Protein AF-A0A9D8MFH9-F1 (afdb_monomer_lite)

Structure (mmCIF, N/CA/C/O backbone):
data_AF-A0A9D8MFH9-F1
#
_entry.id   AF-A0A9D8MFH9-F1
#
loop_
_atom_site.group_PDB
_atom_site.id
_atom_site.type_symbol
_atom_site.label_atom_id
_atom_site.label_alt_id
_atom_site.label_comp_id
_atom_site.label_asym_id
_atom_site.label_entity_id
_atom_site.label_seq_id
_atom_site.pdbx_PDB_ins_code
_atom_site.Cartn_x
_atom_site.Cartn_y
_atom_site.Cartn_z
_atom_site.occupancy
_atom_site.B_iso_or_equiv
_atom_site.auth_seq_id
_atom_site.auth_comp_id
_atom_site.auth_asym_id
_atom_site.auth_atom_id
_atom_site.pdbx_PDB_model_num
ATOM 1 N N . LEU A 1 1 ? -13.644 -19.810 8.654 1.00 79.75 1 LEU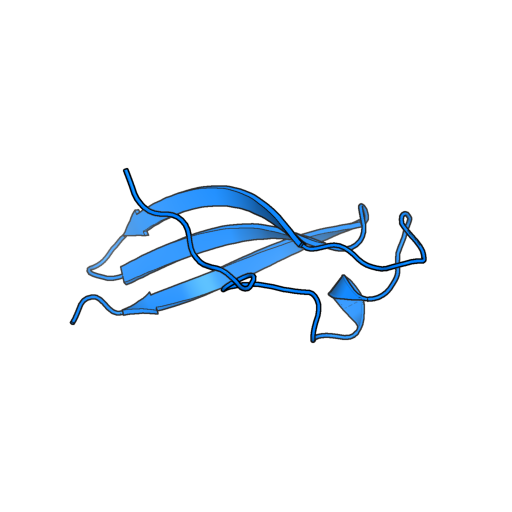 A N 1
ATOM 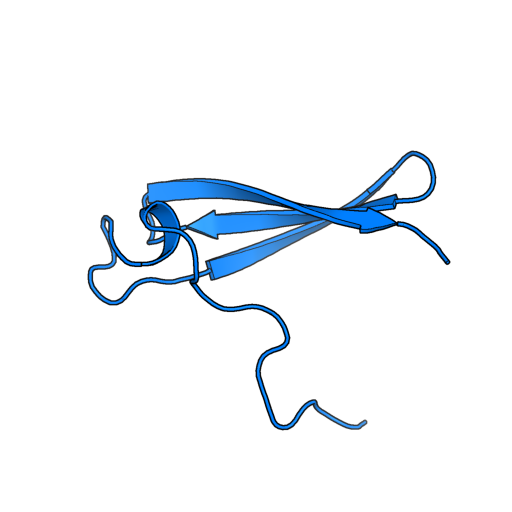2 C CA . LEU A 1 1 ? -12.586 -18.779 8.653 1.00 79.75 1 LEU A CA 1
ATOM 3 C C . LEU A 1 1 ? -12.312 -18.539 7.187 1.00 79.75 1 LEU A C 1
ATOM 5 O O . LEU A 1 1 ? -11.649 -19.367 6.577 1.00 79.75 1 LEU A O 1
ATOM 9 N N . ASP A 1 2 ? -12.942 -17.518 6.620 1.00 92.12 2 ASP A N 1
ATOM 10 C CA . ASP A 1 2 ? -12.935 -17.321 5.171 1.00 92.12 2 ASP A CA 1
ATOM 11 C C . ASP A 1 2 ? -11.791 -16.390 4.778 1.00 92.12 2 ASP A C 1
ATOM 13 O O . ASP A 1 2 ? -11.311 -15.588 5.586 1.00 92.12 2 ASP A O 1
ATOM 17 N N . ARG A 1 3 ? -11.317 -16.538 3.544 1.00 95.94 3 ARG A N 1
ATOM 18 C CA . ARG A 1 3 ? -10.199 -15.781 2.990 1.00 95.94 3 ARG A CA 1
ATOM 19 C C . ARG A 1 3 ? -10.679 -15.045 1.748 1.00 95.94 3 ARG A C 1
ATOM 21 O O . ARG A 1 3 ? -11.542 -15.550 1.044 1.00 95.94 3 ARG A O 1
ATOM 28 N N . LEU A 1 4 ? -10.116 -13.868 1.493 1.00 97.00 4 LEU A N 1
ATOM 29 C CA . LEU A 1 4 ? -10.306 -13.204 0.207 1.00 97.00 4 LEU A CA 1
ATOM 30 C C . LEU A 1 4 ? -9.669 -14.050 -0.903 1.00 97.00 4 LEU A C 1
ATOM 32 O O . LEU A 1 4 ? -8.556 -14.549 -0.716 1.00 97.00 4 LEU A O 1
ATOM 36 N N . ASP A 1 5 ? -10.362 -14.175 -2.035 1.00 97.88 5 ASP A N 1
ATOM 37 C CA . ASP A 1 5 ? -9.833 -14.834 -3.236 1.00 97.88 5 ASP A CA 1
ATOM 38 C C . ASP A 1 5 ? -8.697 -14.014 -3.871 1.00 97.88 5 ASP A C 1
ATOM 40 O O . ASP A 1 5 ? -7.718 -14.572 -4.364 1.00 97.88 5 ASP A O 1
ATOM 44 N N . ASP A 1 6 ? -8.795 -12.684 -3.770 1.00 97.56 6 ASP A N 1
ATOM 45 C CA . ASP A 1 6 ? -7.853 -11.714 -4.328 1.00 97.56 6 ASP A CA 1
ATOM 46 C C . ASP A 1 6 ? -7.173 -10.863 -3.239 1.00 97.56 6 ASP A C 1
ATOM 48 O O . ASP A 1 6 ? -7.750 -10.612 -2.172 1.00 97.56 6 ASP A O 1
ATOM 52 N N . PRO A 1 7 ? -5.952 -10.351 -3.490 1.00 97.69 7 PRO A N 1
ATOM 53 C CA . PRO A 1 7 ? -5.310 -9.412 -2.581 1.00 97.69 7 PRO A CA 1
ATOM 54 C C . PRO A 1 7 ? -6.094 -8.095 -2.519 1.00 97.69 7 PRO A C 1
ATOM 56 O O . PRO A 1 7 ? -6.389 -7.480 -3.541 1.00 97.69 7 PRO A O 1
ATOM 59 N N . PHE A 1 8 ? -6.359 -7.605 -1.307 1.00 97.31 8 PHE A N 1
ATOM 60 C CA . PHE A 1 8 ? -6.968 -6.282 -1.111 1.00 97.31 8 PHE A CA 1
ATOM 61 C C . PHE A 1 8 ? -5.965 -5.123 -1.263 1.00 97.31 8 PHE A C 1
ATOM 63 O O . PHE A 1 8 ? -6.370 -3.963 -1.285 1.00 97.31 8 PHE A O 1
ATOM 70 N N . PHE A 1 9 ? -4.664 -5.426 -1.312 1.00 98.25 9 PHE A N 1
ATOM 71 C CA . PHE A 1 9 ? -3.574 -4.457 -1.398 1.00 98.25 9 PHE A CA 1
ATOM 72 C C . PHE A 1 9 ? -2.419 -5.062 -2.208 1.00 98.25 9 PHE A C 1
ATOM 74 O O . PHE A 1 9 ? -1.997 -6.185 -1.928 1.00 98.25 9 PHE A O 1
ATOM 81 N N . LYS A 1 10 ? -1.947 -4.353 -3.237 1.00 98.38 10 LYS A N 1
ATOM 82 C CA . LYS A 1 10 ? -0.921 -4.807 -4.192 1.00 98.38 10 LYS A CA 1
ATOM 83 C C . LYS A 1 10 ? -0.115 -3.607 -4.719 1.00 98.38 10 LYS A C 1
ATOM 85 O O . LYS A 1 10 ? -0.613 -2.492 -4.597 1.00 98.38 10 LYS A O 1
ATOM 90 N N . PRO A 1 11 ? 1.068 -3.809 -5.329 1.00 98.44 11 PRO A N 1
ATOM 91 C CA . PRO A 1 11 ? 1.845 -2.717 -5.916 1.00 98.44 11 PRO A CA 1
ATOM 92 C C . PRO A 1 11 ? 1.087 -1.994 -7.040 1.00 98.44 11 PRO A C 1
ATOM 94 O O . PRO A 1 11 ? 0.675 -2.616 -8.023 1.00 98.44 11 PRO A O 1
ATOM 97 N N . GLU A 1 12 ? 0.953 -0.677 -6.932 1.00 98.19 12 GLU A N 1
ATOM 98 C CA . GLU A 1 12 ? 0.311 0.199 -7.917 1.00 98.19 12 GLU A CA 1
ATOM 99 C C . GLU A 1 12 ? 1.143 1.450 -8.219 1.00 98.19 12 GLU A C 1
ATOM 101 O O . GLU A 1 12 ? 1.247 1.839 -9.387 1.00 98.19 12 GLU A O 1
ATOM 106 N N . ALA A 1 13 ? 1.781 2.052 -7.216 1.00 97.88 13 ALA A N 1
ATOM 107 C CA . ALA A 1 13 ? 2.672 3.191 -7.403 1.00 97.88 13 ALA A CA 1
ATOM 108 C C . ALA A 1 13 ? 4.064 2.751 -7.885 1.00 97.88 13 ALA A C 1
ATOM 110 O O . ALA A 1 13 ? 4.516 1.636 -7.618 1.00 97.88 13 ALA A O 1
ATOM 111 N N . ASP A 1 14 ? 4.782 3.634 -8.583 1.00 98.12 14 ASP A N 1
ATOM 112 C CA . ASP A 1 14 ? 6.085 3.291 -9.176 1.00 98.12 14 ASP A CA 1
ATOM 113 C C . ASP A 1 14 ? 7.119 2.851 -8.128 1.00 98.12 14 ASP A C 1
ATOM 115 O O . ASP A 1 14 ? 7.874 1.910 -8.365 1.00 98.12 14 ASP A O 1
ATOM 119 N N . PHE A 1 15 ? 7.093 3.455 -6.934 1.00 97.44 15 PHE A N 1
ATOM 120 C CA . PHE A 1 15 ? 7.982 3.098 -5.821 1.00 97.44 15 PHE A CA 1
ATOM 121 C C . PHE A 1 15 ? 7.660 1.737 -5.170 1.00 97.44 15 PHE A C 1
ATOM 123 O O . PHE A 1 15 ? 8.457 1.231 -4.386 1.00 97.44 15 PHE A O 1
ATOM 130 N N . GLU A 1 16 ? 6.505 1.139 -5.473 1.00 98.50 16 GLU A N 1
ATOM 131 C CA . GLU A 1 16 ? 6.107 -0.197 -5.003 1.00 98.50 16 GLU A CA 1
ATOM 132 C C . GLU A 1 16 ? 6.450 -1.280 -6.029 1.00 98.50 16 GLU A C 1
ATOM 134 O O . GLU A 1 16 ? 6.617 -2.446 -5.671 1.00 98.50 16 GLU A O 1
ATOM 139 N N . LYS A 1 17 ? 6.535 -0.905 -7.313 1.00 98.19 17 LYS A N 1
ATOM 140 C CA . LYS A 1 17 ? 6.701 -1.823 -8.449 1.00 98.19 17 LYS A CA 1
ATOM 141 C C . LYS A 1 17 ? 8.143 -2.244 -8.697 1.00 98.19 17 LYS A C 1
ATOM 143 O O . LYS A 1 17 ? 8.355 -3.284 -9.307 1.00 98.19 17 LYS A O 1
ATOM 148 N N . SER A 1 18 ? 9.121 -1.453 -8.267 1.00 96.88 18 SER A N 1
ATOM 149 C CA . SER A 1 18 ? 10.534 -1.809 -8.393 1.00 96.88 18 SER A CA 1
ATOM 150 C C . SER A 1 18 ? 11.388 -1.059 -7.376 1.00 96.88 18 SER A C 1
ATOM 152 O O . SER A 1 18 ? 11.130 0.096 -7.046 1.00 96.88 18 SER A O 1
ATOM 154 N N . GLY A 1 19 ? 12.441 -1.726 -6.922 1.00 95.69 19 GLY A N 1
ATOM 155 C CA . GLY A 1 19 ? 13.402 -1.254 -5.930 1.00 95.69 19 GLY A CA 1
ATOM 156 C C . GLY A 1 19 ? 14.512 -2.291 -5.793 1.00 95.69 19 GLY A C 1
ATOM 157 O O . GLY A 1 19 ? 14.928 -2.880 -6.793 1.00 95.69 19 GLY A O 1
ATOM 158 N N . GLN A 1 20 ? 14.947 -2.575 -4.567 1.00 96.94 20 GLN A N 1
ATOM 159 C CA . GLN A 1 20 ? 15.815 -3.722 -4.288 1.00 96.94 20 GLN A CA 1
ATOM 160 C C . GLN A 1 20 ? 15.142 -5.047 -4.681 1.00 96.94 20 GLN A C 1
ATOM 162 O O . GLN A 1 20 ? 15.834 -5.962 -5.126 1.00 96.94 20 GLN A O 1
ATOM 167 N N . TYR A 1 21 ? 13.811 -5.136 -4.577 1.00 95.00 21 TYR A N 1
ATOM 168 C CA . TYR A 1 21 ? 13.022 -6.225 -5.150 1.00 95.00 21 TYR A CA 1
ATOM 169 C C . TYR A 1 21 ? 12.453 -5.817 -6.526 1.00 95.00 21 TYR A C 1
ATOM 171 O O . TYR A 1 21 ? 11.476 -5.062 -6.584 1.00 95.00 21 TYR A O 1
ATOM 179 N N . PRO A 1 22 ? 13.019 -6.294 -7.657 1.00 93.94 22 PRO A N 1
ATOM 180 C CA . PRO A 1 22 ? 12.692 -5.757 -8.984 1.00 93.94 22 PRO A CA 1
ATOM 181 C C . PRO A 1 22 ? 11.288 -6.097 -9.494 1.00 93.94 22 PRO A C 1
ATOM 183 O O . PRO A 1 22 ? 10.797 -5.441 -10.404 1.00 93.94 22 PRO A O 1
ATOM 186 N N . ALA A 1 23 ? 10.646 -7.133 -8.945 1.00 97.06 23 ALA A N 1
ATOM 187 C CA . ALA A 1 23 ? 9.295 -7.533 -9.345 1.00 97.06 23 ALA A CA 1
ATOM 188 C C . ALA A 1 23 ? 8.189 -6.743 -8.617 1.00 97.06 23 ALA A C 1
ATOM 190 O O . ALA A 1 23 ? 7.009 -6.930 -8.915 1.00 97.06 23 ALA A O 1
ATOM 191 N N . GLY A 1 24 ? 8.573 -5.870 -7.679 1.00 97.25 24 GLY A N 1
ATOM 192 C CA . GLY A 1 24 ? 7.657 -5.062 -6.887 1.00 97.25 24 GLY A CA 1
ATOM 193 C C . GLY A 1 24 ? 7.018 -5.829 -5.737 1.00 97.25 24 GLY A C 1
ATOM 194 O O . GLY A 1 24 ? 6.708 -7.014 -5.836 1.00 97.25 24 GLY A O 1
ATOM 195 N N . THR A 1 25 ? 6.839 -5.157 -4.605 1.00 98.19 25 THR A N 1
ATOM 196 C CA . THR A 1 25 ? 6.161 -5.734 -3.442 1.00 98.19 25 THR A CA 1
ATOM 197 C C . THR A 1 25 ? 5.572 -4.643 -2.560 1.00 98.19 25 THR A C 1
ATOM 199 O O . THR A 1 25 ? 6.128 -3.547 -2.454 1.00 98.19 25 THR A O 1
ATOM 202 N N . VAL A 1 26 ? 4.454 -4.975 -1.915 1.00 98.50 26 VAL A N 1
ATOM 203 C CA . VAL A 1 26 ? 3.921 -4.254 -0.759 1.00 98.50 26 VAL A CA 1
ATOM 204 C C . VAL A 1 26 ? 3.903 -5.227 0.417 1.00 98.50 26 VAL A C 1
ATOM 206 O O . VAL A 1 26 ? 3.139 -6.191 0.434 1.00 98.50 26 VAL A O 1
ATOM 209 N N . PHE A 1 27 ? 4.783 -5.011 1.39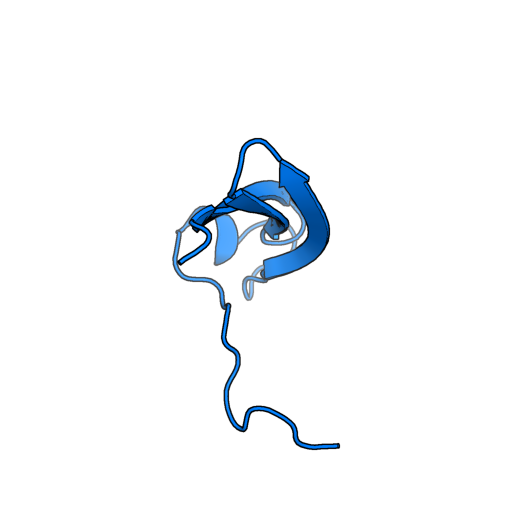0 1.00 98.56 27 PHE A N 1
ATOM 210 C CA . PHE A 1 27 ? 4.934 -5.893 2.545 1.00 98.56 27 PHE A CA 1
ATOM 211 C C . PHE A 1 27 ? 4.345 -5.236 3.792 1.00 98.56 27 PHE A C 1
ATOM 213 O O . PHE A 1 27 ? 4.931 -4.326 4.372 1.00 98.56 27 PHE A O 1
ATOM 220 N N . ILE A 1 28 ? 3.140 -5.656 4.166 1.00 98.38 28 ILE A N 1
ATOM 221 C CA . ILE A 1 28 ? 2.360 -5.053 5.252 1.00 98.38 28 ILE A CA 1
ATOM 222 C C . ILE A 1 28 ? 2.900 -5.507 6.613 1.00 98.38 28 ILE A C 1
ATOM 224 O O . ILE A 1 28 ? 2.920 -6.705 6.886 1.00 98.38 28 ILE A O 1
ATOM 228 N N . GLU A 1 29 ? 3.256 -4.559 7.489 1.00 98.56 29 GLU A N 1
ATOM 229 C CA . GLU A 1 29 ? 3.890 -4.876 8.783 1.00 98.56 29 GLU A CA 1
ATOM 230 C C . GLU A 1 29 ? 3.350 -4.056 9.972 1.00 98.56 29 GLU A C 1
ATOM 232 O O . GLU A 1 29 ? 3.386 -4.522 11.109 1.00 98.56 29 GLU A O 1
ATOM 237 N N . GLY A 1 30 ? 2.779 -2.867 9.740 1.00 98.56 30 GLY A N 1
ATOM 238 C CA . GLY A 1 30 ? 2.213 -2.028 10.802 1.00 98.56 30 GLY A CA 1
ATOM 239 C C . GLY A 1 30 ? 0.751 -1.666 10.558 1.00 98.56 30 GLY A C 1
ATOM 240 O O . GLY A 1 30 ? 0.420 -1.122 9.511 1.00 98.56 30 GLY A O 1
ATOM 241 N N . LEU A 1 31 ? -0.127 -1.891 11.540 1.00 98.50 31 LEU A N 1
ATOM 242 C CA . LEU A 1 31 ? -1.517 -1.425 11.510 1.00 98.50 31 LEU A CA 1
ATOM 243 C C . LEU A 1 31 ? -1.862 -0.699 12.811 1.00 98.50 31 LEU A C 1
ATOM 245 O O . LEU A 1 31 ? -1.833 -1.297 13.886 1.00 98.50 31 LEU A O 1
ATOM 249 N N . VAL A 1 32 ? -2.208 0.586 12.712 1.00 98.19 32 VAL A N 1
ATOM 250 C CA . VAL A 1 32 ? -2.475 1.441 13.877 1.00 98.19 32 VAL A CA 1
ATOM 251 C C . VAL A 1 32 ? -3.847 2.112 13.757 1.00 98.19 32 VAL A C 1
ATOM 253 O O . VAL A 1 32 ? -4.089 2.826 12.777 1.00 98.19 32 VAL A O 1
ATOM 256 N N . PRO A 1 33 ? -4.745 1.950 14.748 1.00 97.56 33 PRO A N 1
ATOM 257 C CA . PRO A 1 33 ? -5.928 2.787 14.870 1.00 97.56 33 PRO A CA 1
ATOM 258 C C . PRO A 1 33 ? -5.528 4.135 15.481 1.00 97.56 33 PRO A C 1
ATOM 260 O O . PRO A 1 33 ? -5.068 4.209 16.620 1.00 97.56 33 PRO A O 1
ATOM 263 N N . TYR A 1 34 ? -5.700 5.225 14.735 1.00 97.31 34 TYR A N 1
ATOM 264 C CA . TYR A 1 34 ? -5.352 6.568 15.194 1.00 97.31 34 TYR A CA 1
ATOM 265 C C . TYR A 1 34 ? -6.357 7.601 14.682 1.00 97.31 34 TYR A C 1
ATOM 267 O O . TYR A 1 34 ? -6.663 7.654 13.494 1.00 97.31 34 TYR A O 1
ATOM 275 N N . LYS A 1 35 ? -6.891 8.434 15.588 1.00 96.38 35 LYS A N 1
ATOM 276 C CA . LYS A 1 35 ? -7.828 9.534 15.269 1.00 96.38 35 LYS A CA 1
ATOM 277 C C . LYS A 1 35 ? -9.004 9.125 14.359 1.00 96.38 35 LYS A C 1
ATOM 279 O O . LYS A 1 35 ? -9.327 9.827 13.404 1.00 96.38 35 LYS A O 1
ATOM 284 N N . GLY A 1 36 ? -9.637 7.984 14.642 1.00 96.25 36 GLY A N 1
ATOM 285 C CA . GLY A 1 36 ? -10.788 7.502 13.865 1.00 96.25 36 GLY A CA 1
ATOM 286 C C . GLY A 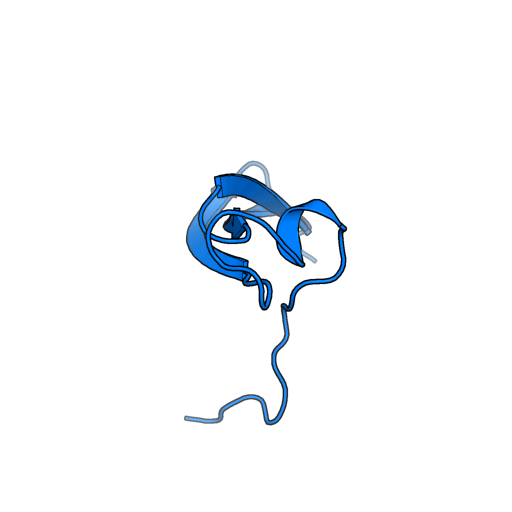1 36 ? -10.431 6.984 12.466 1.00 96.25 36 GLY A C 1
ATOM 287 O O . GLY A 1 36 ? -11.293 6.915 11.593 1.00 96.25 36 GLY A O 1
ATOM 288 N N . LYS A 1 37 ? -9.170 6.615 12.227 1.00 98.00 37 LYS A N 1
ATOM 289 C CA . LYS A 1 37 ? -8.703 6.023 10.970 1.00 98.00 37 LYS A CA 1
ATOM 290 C C . LYS A 1 37 ? -7.769 4.851 11.243 1.00 98.00 37 LYS A C 1
ATOM 292 O O . LYS A 1 37 ? -7.127 4.791 12.290 1.00 98.00 37 LYS A O 1
ATOM 297 N N . TRP A 1 38 ? -7.662 3.959 10.270 1.00 98.06 38 TRP A N 1
ATOM 298 C CA . TRP A 1 38 ? -6.637 2.927 10.215 1.00 98.06 38 TRP A CA 1
ATOM 299 C C . TRP A 1 38 ? -5.476 3.400 9.353 1.00 98.06 38 TRP A C 1
ATOM 301 O O . TRP A 1 38 ? -5.684 3.804 8.209 1.00 98.06 38 TRP A O 1
ATOM 311 N N . TYR A 1 39 ? -4.269 3.322 9.905 1.00 98.50 39 TYR A N 1
ATOM 312 C CA . TYR A 1 39 ? -3.014 3.582 9.212 1.00 98.50 39 TYR A CA 1
ATOM 313 C C . TYR A 1 39 ? -2.290 2.255 9.002 1.00 98.50 39 TYR A C 1
ATOM 315 O O . TYR A 1 39 ? -1.920 1.599 9.976 1.00 98.50 39 TYR A O 1
ATOM 323 N N . LEU A 1 40 ? -2.119 1.864 7.741 1.00 98.69 40 LEU A N 1
ATOM 324 C CA . LEU A 1 40 ? -1.414 0.656 7.332 1.00 98.69 40 LEU A CA 1
ATOM 325 C C . LEU A 1 40 ? -0.033 1.042 6.799 1.00 98.69 40 LEU A C 1
ATOM 327 O O . LEU A 1 40 ? 0.059 1.624 5.721 1.00 98.69 40 LEU A O 1
ATOM 331 N N . TYR A 1 41 ? 1.015 0.744 7.557 1.00 98.81 41 TYR A N 1
ATOM 332 C CA . TYR A 1 41 ? 2.410 0.950 7.179 1.00 98.81 41 TYR A CA 1
ATOM 333 C C . TYR A 1 41 ? 2.973 -0.319 6.537 1.00 98.81 41 TYR A C 1
ATOM 335 O O . TYR A 1 41 ? 2.799 -1.424 7.064 1.00 98.81 41 TYR A O 1
ATOM 343 N N . TYR A 1 42 ? 3.642 -0.157 5.400 1.00 98.81 42 TYR A N 1
ATOM 344 C CA . TYR A 1 42 ? 4.156 -1.267 4.603 1.00 98.81 42 TYR A CA 1
ATOM 345 C C . TYR A 1 42 ? 5.490 -0.924 3.934 1.00 98.81 42 TYR A C 1
ATOM 347 O O . TYR A 1 42 ? 5.772 0.235 3.617 1.00 98.81 42 TYR A O 1
ATOM 355 N N . GLY A 1 43 ? 6.308 -1.952 3.723 1.00 98.75 43 GLY A N 1
ATOM 356 C CA . GLY A 1 43 ? 7.515 -1.890 2.910 1.00 98.75 43 GLY A CA 1
ATOM 357 C C . GLY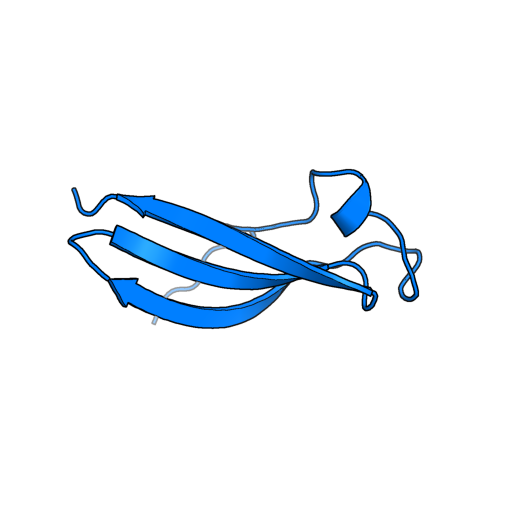 A 1 43 ? 7.180 -1.887 1.418 1.00 98.75 43 GLY A C 1
ATOM 358 O O . GLY A 1 43 ? 6.273 -2.597 0.987 1.00 98.75 43 GLY A O 1
ATOM 359 N N . CYS A 1 44 ? 7.914 -1.102 0.633 1.00 98.62 44 CYS A N 1
ATOM 360 C CA . CYS A 1 44 ? 7.742 -0.968 -0.815 1.00 98.62 44 CYS A CA 1
ATOM 361 C C . CYS A 1 44 ? 9.008 -1.436 -1.527 1.00 98.62 44 CYS A C 1
ATOM 363 O O . CYS A 1 44 ? 10.069 -0.842 -1.309 1.00 98.62 44 CYS A O 1
ATOM 365 N N . ALA A 1 45 ? 8.895 -2.476 -2.356 1.00 97.88 45 ALA A N 1
ATOM 366 C CA . ALA A 1 45 ? 9.984 -3.019 -3.177 1.00 97.88 45 ALA A CA 1
ATOM 367 C C . ALA A 1 45 ? 11.332 -3.200 -2.437 1.00 97.88 45 ALA A C 1
ATOM 369 O O . ALA A 1 45 ? 12.397 -2.988 -3.020 1.00 97.88 45 ALA A O 1
ATOM 370 N N . ASP A 1 46 ? 11.288 -3.561 -1.150 1.00 97.81 46 ASP A N 1
ATOM 371 C CA . ASP A 1 46 ? 12.444 -3.666 -0.246 1.00 97.81 46 ASP A CA 1
ATOM 372 C C . ASP A 1 46 ? 13.317 -2.396 -0.205 1.00 97.81 46 ASP A C 1
ATOM 374 O O . ASP A 1 46 ? 14.543 -2.455 -0.159 1.00 97.81 46 ASP A O 1
ATOM 378 N N . SER A 1 47 ? 12.708 -1.211 -0.296 1.00 96.81 47 SER A N 1
ATOM 379 C CA . SER A 1 47 ? 13.449 0.058 -0.412 1.00 96.81 47 SER A CA 1
ATOM 380 C C . SER A 1 47 ? 12.844 1.231 0.352 1.00 96.81 47 SER A C 1
ATOM 382 O O . SER A 1 47 ? 13.587 2.096 0.813 1.00 96.81 47 SER A O 1
ATOM 384 N N . PHE A 1 48 ? 11.521 1.275 0.521 1.00 97.88 48 PHE A N 1
ATOM 385 C CA . PHE A 1 48 ? 10.843 2.388 1.193 1.00 97.88 48 PHE A CA 1
ATOM 386 C C . PHE A 1 48 ? 9.818 1.908 2.214 1.00 97.88 48 PHE A C 1
ATOM 388 O O . PHE A 1 48 ? 9.363 0.769 2.165 1.00 97.88 48 PHE A O 1
ATOM 395 N N . VAL A 1 49 ? 9.418 2.817 3.102 1.00 98.56 49 VAL A N 1
ATOM 396 C CA . VAL A 1 49 ? 8.232 2.667 3.949 1.00 98.56 49 VAL A CA 1
ATOM 397 C C . VAL A 1 49 ? 7.169 3.635 3.443 1.00 98.56 49 VAL A C 1
ATOM 399 O O . VAL A 1 49 ? 7.451 4.822 3.275 1.00 98.56 49 VAL A O 1
ATOM 402 N N . ALA A 1 50 ? 5.949 3.147 3.237 1.00 98.69 50 ALA A N 1
ATOM 403 C CA . ALA A 1 50 ? 4.794 3.959 2.865 1.00 98.69 50 ALA A CA 1
ATOM 404 C C . ALA A 1 50 ? 3.601 3.692 3.793 1.00 98.69 50 ALA A C 1
ATOM 406 O O . ALA A 1 50 ? 3.649 2.823 4.668 1.00 98.69 50 ALA A O 1
ATOM 407 N N . VAL A 1 51 ? 2.539 4.490 3.637 1.00 98.56 51 VAL A N 1
ATOM 408 C CA . VAL A 1 51 ? 1.325 4.397 4.454 1.00 98.56 51 VAL A CA 1
ATOM 409 C C . VAL A 1 51 ? 0.064 4.520 3.604 1.00 98.56 51 VAL A C 1
ATOM 411 O O . VAL A 1 51 ? -0.052 5.416 2.770 1.00 98.56 51 VAL A O 1
ATOM 414 N N . ALA A 1 52 ? -0.903 3.638 3.848 1.00 98.38 52 ALA A N 1
ATOM 415 C CA . ALA A 1 52 ? -2.267 3.740 3.341 1.00 98.38 52 ALA A CA 1
ATOM 416 C C . ALA A 1 52 ? -3.220 4.061 4.500 1.00 98.38 52 ALA A C 1
ATOM 418 O O . ALA A 1 52 ? -3.046 3.563 5.615 1.00 98.38 52 ALA A O 1
ATOM 419 N N . VAL A 1 53 ? -4.227 4.903 4.253 1.00 98.19 53 VAL A N 1
ATOM 420 C CA . VAL A 1 53 ? -5.158 5.363 5.294 1.00 98.19 53 VAL A CA 1
ATOM 421 C C . VAL A 1 53 ? -6.590 5.021 4.914 1.00 98.19 53 VAL A C 1
ATOM 423 O O . VAL A 1 53 ? -7.088 5.465 3.882 1.00 98.19 53 VAL A O 1
ATOM 426 N N . ARG A 1 54 ? -7.279 4.284 5.786 1.00 97.69 54 ARG A N 1
ATOM 427 C CA . ARG A 1 54 ? -8.714 4.002 5.673 1.00 97.69 54 ARG A CA 1
ATOM 428 C C . ARG A 1 54 ? -9.465 4.739 6.781 1.00 97.69 54 ARG A C 1
ATOM 430 O O . ARG A 1 54 ? -9.140 4.584 7.954 1.00 97.69 54 ARG A O 1
ATOM 437 N N . ASN A 1 55 ? -10.494 5.510 6.432 1.00 94.44 55 ASN A N 1
ATOM 438 C CA . ASN A 1 55 ? -11.388 6.100 7.435 1.00 94.44 55 ASN A CA 1
ATOM 439 C C . ASN A 1 55 ? -12.221 5.002 8.119 1.00 94.44 55 ASN A C 1
ATOM 441 O O . ASN A 1 55 ? -12.639 4.048 7.455 1.00 94.44 55 ASN A O 1
ATOM 445 N N . HIS A 1 56 ? -12.494 5.140 9.420 1.00 79.56 56 HIS A N 1
ATOM 446 C CA . HIS A 1 56 ? -13.621 4.412 10.000 1.00 79.56 56 HIS A CA 1
ATOM 447 C C . HIS A 1 56 ? -14.906 4.882 9.305 1.00 79.56 56 HIS A C 1
ATOM 449 O O . HIS A 1 56 ? -15.102 6.086 9.130 1.00 79.56 56 HIS A O 1
ATOM 455 N N . GLN A 1 57 ? -15.714 3.923 8.844 1.00 61.00 57 GLN A N 1
ATOM 456 C CA . GLN A 1 57 ? -17.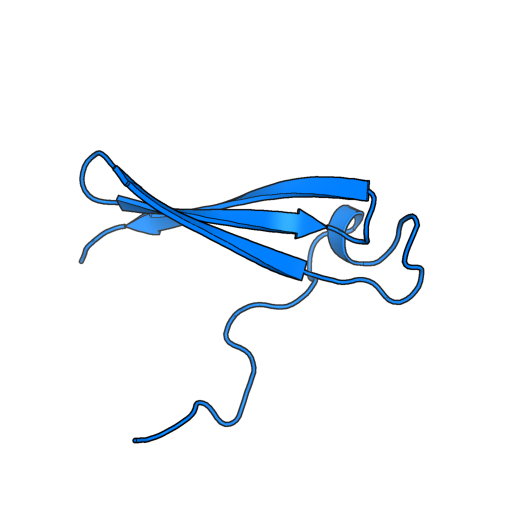110 4.188 8.499 1.00 61.00 57 GLN A CA 1
ATOM 457 C C . GLN A 1 57 ? -17.911 4.369 9.783 1.00 61.00 57 GLN A C 1
ATOM 459 O O . GLN A 1 57 ? -17.582 3.655 10.760 1.00 61.00 57 GLN A O 1
#

pLDDT: mean 96.32, std 5.9, range [61.0, 98.81]

Secondary structure (DSSP, 8-state):
----SS-SS---SHHHHSSSSTT--EEEEEEEEETTEEEEEEEETTTEEEEEEEE--

Radius of gyration: 12.67 Å; chains: 1; bounding box: 33×28×25 Å

Sequence (57 aa):
LDRLDDPFFKPEADFEKSGQYPAGTVFIEGLVPYKGKWYLYYGCADSFVAVAVRNHQ

Foldseek 3Di:
DDDDPDDPDFDDDPQQCADCQNNGGWAWDDWDDDPQKIWTWTDGNVHDIDIDIGGHD